Protein AF-A0A397GCP4-F1 (afdb_monomer_lite)

Foldseek 3Di:
DDQDPALLSLLQVVVVVQVVQDDFDADPVQRQWTAGPDDPSWPSNVVRQVVDVVNQVVCCVVPVDHADVPNVVQWPDKGKTWQDQDPPVQQKDALRDPPKKKKKAFSAFDALQAHFFPVDHIAHRSGIDIDGSNHMGGHDSHHGGIIMITIGD

Sequence (153 aa):
MTNPRSLREAASSVATNLRLKIRHRSHPNYPWLFLPREKDVIDSIVNLWLQDKENLDFVTQKTGKSFDDDPRKDISDAYPIIWADRPLATGVLHTPFPGKILVIIALEDLDDQNGLPSNIGQIPCGGFAVHSGDEDMKFKKQGGGLAFFILLN

pLDDT: mean 84.74, std 11.02, range [44.22, 96.31]

Structure (mmCIF, N/CA/C/O backbone):
data_AF-A0A397GCP4-F1
#
_entry.id   AF-A0A397GCP4-F1
#
loop_
_atom_site.group_PDB
_atom_site.id
_atom_site.type_symbol
_atom_site.label_atom_id
_atom_site.label_alt_id
_atom_site.label_comp_id
_atom_site.label_asym_id
_atom_site.label_entity_id
_atom_site.label_seq_id
_atom_site.pdbx_PDB_ins_code
_atom_site.Cartn_x
_atom_site.Cartn_y
_atom_site.Cartn_z
_atom_site.occupancy
_atom_site.B_iso_or_equiv
_atom_site.auth_seq_id
_atom_site.auth_comp_id
_atom_site.auth_asym_id
_atom_site.auth_atom_id
_atom_site.pdbx_PDB_model_num
ATOM 1 N N . MET A 1 1 ? 12.594 -19.907 11.845 1.00 44.22 1 MET A N 1
ATOM 2 C CA . MET A 1 1 ? 12.457 -18.490 11.453 1.00 44.22 1 MET A CA 1
ATOM 3 C C . MET A 1 1 ? 11.986 -17.744 12.687 1.00 44.22 1 MET A C 1
ATOM 5 O O . MET A 1 1 ? 11.002 -18.161 13.278 1.00 44.22 1 MET A O 1
ATOM 9 N N . THR A 1 2 ? 12.745 -16.760 13.160 1.00 45.75 2 THR A N 1
ATOM 10 C CA . THR A 1 2 ? 12.351 -15.894 14.282 1.00 45.75 2 THR A CA 1
ATOM 11 C C . THR A 1 2 ? 11.192 -15.007 13.845 1.00 45.75 2 THR A C 1
ATOM 13 O O . THR A 1 2 ? 11.296 -14.366 12.801 1.00 45.75 2 THR A O 1
ATOM 16 N N . ASN A 1 3 ? 10.107 -14.964 14.622 1.00 53.81 3 ASN A N 1
ATOM 17 C CA . ASN A 1 3 ? 9.048 -13.980 14.403 1.00 53.81 3 ASN A CA 1
ATOM 18 C C . ASN A 1 3 ? 9.658 -12.568 14.522 1.00 53.81 3 ASN A C 1
ATOM 20 O O . ASN A 1 3 ? 10.360 -12.316 15.508 1.00 53.81 3 ASN A O 1
ATOM 24 N N . PRO A 1 4 ? 9.463 -11.679 13.534 1.00 58.25 4 PRO A N 1
ATOM 25 C CA . PRO A 1 4 ? 9.981 -10.312 13.590 1.00 58.25 4 PRO A CA 1
ATOM 26 C C . PRO A 1 4 ? 9.374 -9.562 14.782 1.00 58.25 4 PRO A C 1
ATOM 28 O O . PRO A 1 4 ? 8.191 -9.725 15.080 1.00 58.25 4 PRO A O 1
ATOM 31 N N . ARG A 1 5 ? 10.185 -8.757 15.480 1.00 68.94 5 ARG A N 1
ATOM 32 C CA . ARG A 1 5 ? 9.767 -8.024 16.688 1.00 68.94 5 ARG A CA 1
ATOM 33 C C . ARG A 1 5 ? 9.198 -6.641 16.371 1.00 68.94 5 ARG A C 1
ATOM 35 O O . ARG A 1 5 ? 8.627 -6.015 17.255 1.00 68.94 5 ARG A O 1
ATOM 42 N N . SER A 1 6 ? 9.357 -6.159 15.137 1.00 84.12 6 SER A N 1
ATOM 43 C CA . SER A 1 6 ? 8.815 -4.879 14.668 1.00 84.12 6 SER A CA 1
ATOM 44 C C . SER A 1 6 ? 8.455 -4.913 13.181 1.00 84.12 6 SER A C 1
ATOM 46 O O . SER A 1 6 ? 8.978 -5.732 12.417 1.00 84.12 6 SER A O 1
ATOM 48 N N . LEU A 1 7 ? 7.605 -3.972 12.752 1.00 86.88 7 LEU A N 1
ATOM 49 C CA . LEU A 1 7 ? 7.232 -3.803 11.345 1.00 86.88 7 LEU A CA 1
ATOM 50 C C . LEU A 1 7 ? 8.453 -3.517 10.456 1.00 86.88 7 LEU A C 1
ATOM 52 O O . LEU A 1 7 ? 8.531 -4.033 9.347 1.00 86.88 7 LEU A O 1
ATOM 56 N N . ARG A 1 8 ? 9.452 -2.782 10.965 1.00 90.06 8 ARG A N 1
ATOM 57 C CA . ARG A 1 8 ? 10.719 -2.511 10.264 1.00 90.06 8 ARG A CA 1
ATOM 58 C C . ARG A 1 8 ? 11.554 -3.769 10.026 1.00 90.06 8 ARG A C 1
ATOM 60 O O . ARG A 1 8 ? 12.056 -3.973 8.923 1.00 90.06 8 ARG A O 1
ATOM 67 N N . GLU A 1 9 ? 11.707 -4.622 11.039 1.00 88.00 9 GLU A N 1
ATOM 68 C CA . GLU A 1 9 ? 12.432 -5.894 10.892 1.00 88.00 9 GLU A CA 1
ATOM 69 C C . GLU A 1 9 ? 11.724 -6.830 9.909 1.00 88.00 9 GLU A C 1
ATOM 71 O O . GLU A 1 9 ? 12.373 -7.437 9.053 1.00 88.00 9 GLU A O 1
ATOM 76 N N . ALA A 1 10 ? 10.391 -6.913 10.003 1.00 87.25 10 ALA A N 1
ATOM 77 C CA . ALA A 1 10 ? 9.579 -7.673 9.063 1.00 87.25 10 ALA A CA 1
ATOM 78 C C . ALA A 1 10 ? 9.770 -7.139 7.637 1.00 87.25 10 ALA A C 1
ATOM 80 O O . ALA A 1 10 ? 10.177 -7.891 6.756 1.00 87.25 10 ALA A O 1
ATOM 81 N N . ALA A 1 11 ? 9.572 -5.836 7.432 1.00 88.56 11 ALA A N 1
ATOM 82 C CA . ALA A 1 11 ? 9.731 -5.154 6.153 1.00 88.56 11 ALA A CA 1
ATOM 83 C C . ALA A 1 11 ? 11.095 -5.435 5.503 1.00 88.56 11 ALA A C 1
ATOM 85 O O . ALA A 1 11 ? 11.147 -5.903 4.366 1.00 88.56 11 ALA A O 1
ATOM 86 N N . SER A 1 12 ? 12.190 -5.250 6.244 1.00 87.69 12 SER A N 1
ATOM 87 C CA . SER A 1 12 ? 13.553 -5.472 5.743 1.00 87.69 12 SER A CA 1
ATOM 88 C C . SER A 1 12 ? 13.833 -6.943 5.394 1.00 87.69 12 SER A C 1
ATOM 90 O O . SER A 1 12 ? 14.418 -7.252 4.346 1.00 87.69 12 SER A O 1
ATOM 92 N N . SER A 1 13 ? 13.369 -7.877 6.234 1.00 85.25 13 SER A N 1
ATOM 93 C CA . SER A 1 13 ? 13.495 -9.317 5.971 1.00 85.25 13 SER A CA 1
ATOM 94 C C . SER A 1 13 ? 12.734 -9.723 4.707 1.00 85.25 13 SER A C 1
ATOM 96 O O . SER A 1 13 ? 13.253 -10.450 3.853 1.00 85.25 13 SER A O 1
ATOM 98 N N . VAL A 1 14 ? 11.517 -9.200 4.548 1.00 84.12 14 VAL A N 1
ATOM 99 C CA . VAL A 1 14 ? 10.680 -9.423 3.370 1.00 84.12 14 VAL A CA 1
ATOM 100 C C . VAL A 1 14 ? 11.319 -8.817 2.124 1.00 84.12 14 VAL A C 1
ATOM 102 O O . VAL A 1 14 ? 11.443 -9.517 1.122 1.00 84.12 14 VAL A O 1
ATOM 105 N N . ALA A 1 15 ? 11.815 -7.579 2.187 1.00 85.12 15 ALA A N 1
ATOM 106 C CA . ALA A 1 15 ? 12.478 -6.908 1.069 1.00 85.12 15 ALA A CA 1
ATOM 107 C C . ALA A 1 15 ? 13.649 -7.728 0.510 1.00 85.12 15 ALA A C 1
ATOM 109 O O . ALA A 1 15 ? 13.742 -7.946 -0.699 1.00 85.12 15 ALA A O 1
ATOM 110 N N . THR A 1 16 ? 14.508 -8.241 1.396 1.00 82.06 16 THR A N 1
ATOM 111 C CA . THR A 1 16 ? 15.669 -9.066 1.024 1.00 82.06 16 THR A CA 1
ATOM 112 C C . THR A 1 16 ? 15.241 -10.319 0.263 1.00 82.06 16 THR A C 1
ATOM 114 O O . THR A 1 16 ? 15.778 -10.629 -0.801 1.00 82.06 16 THR A O 1
ATOM 117 N N . ASN A 1 17 ? 14.223 -11.016 0.771 1.00 80.06 17 ASN A N 1
ATOM 118 C CA . ASN A 1 17 ? 13.706 -12.229 0.145 1.00 80.06 17 ASN A CA 1
ATOM 119 C C . ASN A 1 17 ? 12.999 -11.946 -1.187 1.00 80.06 17 ASN A C 1
ATOM 121 O O . ASN A 1 17 ? 13.176 -12.696 -2.148 1.00 80.06 17 ASN A O 1
ATOM 125 N N . LEU A 1 18 ? 12.218 -10.865 -1.266 1.00 80.38 18 LEU A N 1
ATOM 126 C CA . LEU A 1 18 ? 11.497 -10.482 -2.478 1.00 80.38 18 LEU A CA 1
ATOM 127 C C . LEU A 1 18 ? 12.449 -10.056 -3.597 1.00 80.38 18 LEU A C 1
ATOM 129 O O . LEU A 1 18 ? 12.246 -10.471 -4.739 1.00 80.38 18 LEU A O 1
ATOM 133 N N . ARG A 1 19 ? 13.519 -9.310 -3.276 1.00 78.31 19 ARG A N 1
ATOM 134 C CA . ARG A 1 19 ? 14.549 -8.902 -4.248 1.00 78.31 19 ARG A CA 1
ATOM 135 C C . ARG A 1 19 ? 15.204 -10.081 -4.957 1.00 78.31 19 ARG A C 1
ATOM 137 O O . ARG A 1 19 ? 15.421 -10.036 -6.164 1.00 78.31 19 ARG A O 1
ATOM 144 N N . LEU A 1 20 ? 15.482 -11.157 -4.227 1.00 73.38 20 LEU A N 1
ATOM 145 C CA . LEU A 1 20 ? 16.098 -12.362 -4.792 1.00 73.38 20 LEU A CA 1
ATOM 146 C C . LEU A 1 20 ? 15.153 -13.139 -5.721 1.00 73.38 20 LEU A C 1
ATOM 148 O O . LEU A 1 20 ? 15.594 -13.991 -6.490 1.00 73.38 20 LEU A O 1
ATOM 152 N N . LYS A 1 21 ? 13.850 -12.855 -5.656 1.00 72.94 21 LYS A N 1
ATOM 153 C CA . LYS A 1 21 ? 12.791 -13.599 -6.348 1.00 72.94 21 LYS A CA 1
ATOM 154 C C . LYS A 1 21 ? 12.079 -12.772 -7.420 1.00 72.94 21 LYS A C 1
ATOM 156 O O . LYS A 1 21 ? 11.023 -13.185 -7.910 1.00 72.94 21 LYS A O 1
ATOM 161 N N . ILE A 1 22 ? 12.641 -11.624 -7.806 1.00 66.62 22 ILE A N 1
ATOM 162 C CA . ILE A 1 22 ? 12.045 -10.729 -8.801 1.00 66.62 22 ILE A CA 1
ATOM 163 C C . ILE A 1 22 ? 11.942 -11.448 -10.150 1.00 66.62 22 ILE A C 1
ATOM 165 O O . ILE A 1 22 ? 12.931 -11.749 -10.815 1.00 66.62 22 ILE A O 1
ATOM 169 N N . ARG A 1 23 ? 10.705 -11.690 -10.581 1.00 64.31 23 ARG A N 1
ATOM 170 C CA . ARG A 1 23 ? 10.340 -11.938 -11.976 1.00 64.31 23 ARG A CA 1
ATOM 171 C C . ARG A 1 23 ? 9.172 -11.012 -12.281 1.00 64.31 23 ARG A C 1
ATOM 173 O O . ARG A 1 23 ? 8.141 -11.118 -11.627 1.00 64.31 23 ARG A O 1
ATOM 180 N N . HIS A 1 24 ? 9.342 -10.086 -13.224 1.00 66.06 24 HIS A N 1
ATOM 181 C CA . HIS A 1 24 ? 8.348 -9.048 -13.501 1.00 66.06 24 HIS A CA 1
ATOM 182 C C . HIS A 1 24 ? 7.044 -9.662 -14.028 1.00 66.06 24 HIS A C 1
ATOM 184 O O . HIS A 1 24 ? 6.959 -10.051 -15.193 1.00 66.06 24 HIS A O 1
ATOM 190 N N . ARG A 1 25 ? 6.014 -9.736 -13.180 1.00 67.62 25 ARG A N 1
ATOM 191 C CA . ARG A 1 25 ? 4.639 -10.025 -13.596 1.00 67.62 25 ARG A CA 1
ATOM 192 C C . ARG A 1 25 ? 3.738 -8.889 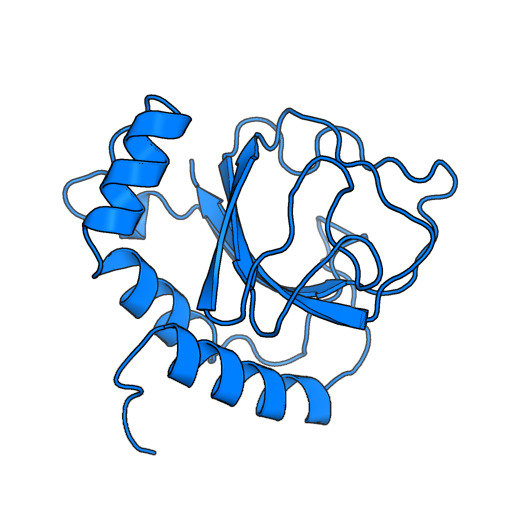-13.134 1.00 67.62 25 ARG A C 1
ATOM 194 O O . ARG A 1 25 ? 3.810 -8.476 -11.981 1.00 67.62 25 ARG A O 1
ATOM 201 N N . SER A 1 26 ? 2.899 -8.393 -14.033 1.00 75.25 26 SER A N 1
ATOM 202 C CA . SER A 1 26 ? 1.909 -7.372 -13.705 1.00 75.25 26 SER A CA 1
ATOM 203 C C . SER A 1 26 ? 0.655 -7.984 -13.074 1.00 75.25 26 SER A C 1
ATOM 205 O O . SER A 1 26 ? 0.280 -9.114 -13.411 1.00 75.25 26 SER A O 1
ATOM 207 N N . HIS A 1 27 ? -0.011 -7.247 -12.182 1.00 80.38 27 HIS A N 1
ATOM 208 C CA . HIS A 1 27 ? -1.321 -7.643 -11.656 1.00 80.38 27 HIS A CA 1
ATOM 209 C C . HIS A 1 27 ? -2.362 -7.679 -12.798 1.00 80.38 27 HIS A C 1
ATOM 211 O O . HIS A 1 27 ? -2.352 -6.784 -13.646 1.00 80.38 27 HIS A O 1
ATOM 217 N N . PRO A 1 28 ? -3.271 -8.675 -12.848 1.00 76.38 28 PRO A N 1
ATOM 218 C CA . PRO A 1 28 ? -4.253 -8.800 -13.932 1.00 76.38 28 PRO A CA 1
ATOM 219 C C . PRO A 1 28 ? -5.227 -7.617 -14.006 1.00 76.38 28 PRO A C 1
ATOM 221 O O . PRO A 1 28 ? -5.540 -7.165 -15.101 1.00 76.38 28 PRO A O 1
ATOM 224 N N . ASN A 1 29 ? -5.653 -7.086 -12.855 1.00 77.31 29 ASN A N 1
ATOM 225 C CA . ASN A 1 29 ? -6.593 -5.957 -12.792 1.00 77.31 29 ASN A CA 1
ATOM 226 C C . ASN A 1 29 ? -5.889 -4.595 -12.695 1.00 77.31 29 ASN A C 1
ATOM 228 O O . ASN A 1 29 ? -6.496 -3.569 -12.970 1.00 77.31 29 ASN A O 1
ATOM 232 N N . TYR A 1 30 ? -4.607 -4.581 -12.313 1.00 79.94 30 TYR A N 1
ATOM 233 C CA . TYR A 1 30 ? -3.833 -3.357 -12.084 1.00 79.94 30 TYR A CA 1
ATOM 234 C C . TYR A 1 30 ? -2.488 -3.488 -12.812 1.00 79.94 30 TYR A C 1
ATOM 236 O O . TYR A 1 30 ? -1.470 -3.772 -12.183 1.00 79.94 30 TYR A O 1
ATOM 244 N N . PRO A 1 31 ? -2.446 -3.338 -14.149 1.00 77.44 31 PRO A N 1
ATOM 245 C CA . PRO A 1 31 ? -1.270 -3.701 -14.951 1.00 77.44 31 PRO A CA 1
ATOM 246 C C . PRO A 1 31 ? 0.016 -2.925 -14.620 1.00 77.44 31 PRO A C 1
ATOM 248 O O . PRO A 1 31 ? 1.103 -3.310 -15.047 1.00 77.44 31 PRO A O 1
ATOM 251 N N . TRP A 1 32 ? -0.120 -1.828 -13.879 1.00 79.38 32 TRP A N 1
ATOM 252 C CA . TRP A 1 32 ? 0.954 -0.979 -13.375 1.00 79.38 32 TRP A CA 1
ATOM 253 C C . TRP A 1 32 ? 1.568 -1.487 -12.056 1.00 79.38 32 TRP A C 1
ATOM 255 O O . TRP A 1 32 ? 2.654 -1.048 -11.693 1.00 79.38 32 TRP A O 1
ATOM 265 N N . LEU A 1 33 ? 0.922 -2.432 -11.362 1.00 82.12 33 LEU A N 1
ATOM 266 C CA . LEU A 1 33 ? 1.491 -3.124 -10.205 1.00 82.12 33 LEU A CA 1
ATOM 267 C C . LEU A 1 33 ? 2.389 -4.269 -10.661 1.00 82.12 33 LEU A C 1
ATOM 269 O O . LEU A 1 33 ? 1.927 -5.178 -11.353 1.00 82.12 33 LEU A O 1
ATOM 273 N N . PHE A 1 34 ? 3.642 -4.273 -10.208 1.00 79.44 34 PHE A N 1
ATOM 274 C CA . PHE A 1 34 ? 4.582 -5.368 -10.441 1.00 79.44 34 PHE A CA 1
ATOM 275 C C . PHE A 1 34 ? 4.683 -6.220 -9.194 1.00 79.44 34 PHE A C 1
ATOM 277 O O . PHE A 1 34 ? 5.200 -5.781 -8.171 1.00 79.44 34 PHE A O 1
ATOM 284 N N . LEU A 1 35 ? 4.188 -7.447 -9.298 1.00 77.88 35 LEU A N 1
ATOM 285 C CA . LEU A 1 35 ? 4.100 -8.358 -8.171 1.00 77.88 35 LEU A CA 1
ATOM 286 C C . LEU A 1 35 ? 5.262 -9.356 -8.198 1.00 77.88 35 LEU A C 1
ATOM 288 O O . LEU A 1 35 ? 5.595 -9.883 -9.267 1.00 77.88 35 LEU A O 1
ATOM 292 N N . PRO A 1 36 ? 5.837 -9.700 -7.037 1.00 71.88 36 PRO A N 1
ATOM 293 C CA . PRO A 1 36 ? 6.662 -10.888 -6.896 1.00 71.88 36 PRO A CA 1
ATOM 294 C C . PRO A 1 36 ? 5.792 -12.162 -6.936 1.00 71.88 36 PRO A C 1
ATOM 296 O O . PRO A 1 36 ? 4.570 -12.124 -6.795 1.00 71.88 36 PRO A O 1
ATOM 299 N N . ARG A 1 37 ? 6.417 -13.326 -7.160 1.00 64.94 37 ARG A N 1
ATOM 300 C CA . ARG A 1 37 ? 5.707 -14.600 -7.408 1.00 64.94 37 ARG A CA 1
ATOM 301 C C . ARG A 1 37 ? 5.102 -15.245 -6.150 1.00 64.94 37 ARG A C 1
ATOM 303 O O . ARG A 1 37 ? 4.261 -16.127 -6.292 1.00 64.94 37 ARG A O 1
ATOM 310 N N . GLU A 1 38 ? 5.531 -14.834 -4.958 1.00 66.25 38 GLU A N 1
ATOM 311 C CA . GLU A 1 38 ? 5.127 -15.423 -3.676 1.00 66.25 38 GLU A CA 1
ATOM 312 C C . GLU A 1 38 ? 4.265 -14.450 -2.870 1.00 66.25 38 GLU A C 1
ATOM 314 O O . GLU A 1 38 ? 4.674 -13.322 -2.594 1.00 66.25 38 GLU A O 1
ATOM 319 N N . LYS A 1 39 ? 3.068 -14.913 -2.500 1.00 62.69 39 LYS A N 1
ATOM 320 C CA . LYS A 1 39 ? 2.078 -14.165 -1.718 1.00 62.69 39 LYS A CA 1
ATOM 321 C C . LYS A 1 39 ? 2.144 -14.475 -0.221 1.00 62.69 39 LYS A C 1
ATOM 323 O O . LYS A 1 39 ? 1.715 -13.657 0.575 1.00 62.69 39 LYS A O 1
ATOM 328 N N . ASP A 1 40 ? 2.741 -15.593 0.180 1.00 66.06 40 ASP A N 1
ATOM 329 C CA . ASP A 1 40 ? 2.668 -16.104 1.563 1.00 66.06 40 ASP A CA 1
ATOM 330 C C . ASP A 1 40 ? 3.364 -15.200 2.602 1.00 66.06 40 ASP A C 1
ATOM 332 O O . ASP A 1 40 ? 3.220 -15.372 3.807 1.00 66.06 40 ASP A O 1
ATOM 336 N N . VAL A 1 41 ? 4.104 -14.194 2.134 1.00 67.38 41 VAL A N 1
ATOM 337 C CA . VAL A 1 41 ? 4.807 -13.202 2.953 1.00 67.38 41 VAL A CA 1
ATOM 338 C C . VAL A 1 41 ? 3.900 -12.018 3.359 1.00 67.38 41 VAL A C 1
ATOM 340 O O . VAL A 1 41 ? 4.271 -11.205 4.204 1.00 67.38 41 VAL A O 1
ATOM 343 N N . ILE A 1 42 ? 2.691 -11.939 2.789 1.00 72.75 42 ILE A N 1
ATOM 344 C CA . ILE A 1 42 ? 1.703 -10.866 2.993 1.00 72.75 42 ILE A CA 1
ATOM 345 C C . ILE A 1 42 ? 1.194 -10.811 4.433 1.00 72.75 42 ILE A C 1
ATOM 347 O O . ILE A 1 42 ? 1.161 -9.740 5.044 1.00 72.75 42 ILE A O 1
ATOM 351 N N . ASP A 1 43 ? 0.828 -11.961 4.993 1.00 81.06 43 ASP A N 1
ATOM 352 C CA . ASP A 1 43 ? 0.039 -11.997 6.224 1.00 81.06 43 ASP A CA 1
ATOM 353 C C . ASP A 1 43 ? 0.797 -11.480 7.441 1.00 81.06 43 ASP A C 1
ATOM 355 O O . ASP A 1 43 ? 0.201 -10.827 8.296 1.00 81.06 43 ASP A O 1
ATOM 359 N N . SER A 1 44 ? 2.107 -11.715 7.506 1.00 83.06 44 SER A N 1
ATOM 360 C CA . SER A 1 44 ? 2.942 -11.268 8.622 1.00 83.06 44 SER A CA 1
ATOM 361 C C . SER A 1 44 ? 3.029 -9.744 8.704 1.00 83.06 44 SER A C 1
ATOM 363 O O . SER A 1 44 ? 2.890 -9.191 9.791 1.00 83.06 44 SER A O 1
ATOM 365 N N . ILE A 1 45 ? 3.226 -9.058 7.572 1.00 87.38 45 ILE A N 1
ATOM 366 C CA . ILE A 1 45 ? 3.304 -7.587 7.540 1.00 87.38 45 ILE A CA 1
ATOM 367 C C . ILE A 1 45 ? 1.948 -6.982 7.884 1.00 87.38 45 ILE A C 1
ATOM 369 O O . ILE A 1 45 ? 1.876 -6.092 8.726 1.00 87.38 45 ILE A O 1
ATOM 373 N N . VAL A 1 46 ? 0.878 -7.502 7.275 1.00 89.94 46 VAL A N 1
ATOM 374 C CA . VAL A 1 46 ? -0.488 -7.039 7.538 1.00 89.94 46 VAL A CA 1
ATOM 375 C C . VAL A 1 46 ? -0.840 -7.202 9.015 1.00 89.94 46 VAL A C 1
ATOM 377 O O . VAL A 1 46 ? -1.298 -6.253 9.638 1.00 89.94 46 VAL A O 1
ATOM 380 N N . ASN A 1 47 ? -0.578 -8.373 9.602 1.00 89.94 47 ASN A N 1
ATOM 381 C CA . ASN A 1 47 ? -0.887 -8.626 11.009 1.00 89.94 47 ASN A CA 1
ATOM 382 C C . ASN A 1 47 ? -0.109 -7.707 11.952 1.00 89.94 47 ASN A C 1
ATOM 384 O O . ASN A 1 47 ? -0.693 -7.188 12.895 1.00 89.94 47 ASN A O 1
ATOM 388 N N . LEU A 1 48 ? 1.182 -7.482 11.699 1.00 90.69 48 LEU A N 1
ATOM 389 C CA . LEU A 1 48 ? 1.979 -6.564 12.517 1.00 90.69 48 LEU A CA 1
ATOM 390 C C . LEU A 1 48 ? 1.482 -5.125 12.404 1.00 90.69 48 LEU A C 1
ATOM 392 O O . LEU A 1 48 ? 1.421 -4.425 13.407 1.00 90.69 48 LEU A O 1
ATOM 396 N N . TRP A 1 49 ? 1.121 -4.692 11.196 1.00 93.50 49 TRP A N 1
ATOM 397 C CA . TRP A 1 49 ? 0.605 -3.347 10.976 1.00 93.50 49 TRP A CA 1
ATOM 398 C C . TRP A 1 49 ? -0.752 -3.135 11.664 1.00 93.50 49 TRP A C 1
ATOM 400 O O . TRP A 1 49 ? -0.933 -2.107 12.310 1.00 93.50 49 TRP A O 1
ATOM 410 N N . LEU A 1 50 ? -1.656 -4.123 11.593 1.00 93.19 50 LEU A N 1
ATOM 411 C CA . LEU A 1 50 ? -2.976 -4.093 12.239 1.00 93.19 50 LEU A CA 1
ATOM 412 C C . LEU A 1 50 ? -2.924 -4.189 13.772 1.00 93.19 50 LEU A C 1
ATOM 414 O O . LEU A 1 50 ? -3.848 -3.737 14.441 1.00 93.19 50 LEU A O 1
ATOM 418 N N . GLN A 1 51 ? -1.886 -4.809 14.341 1.00 91.19 51 GLN A N 1
ATOM 419 C CA . GLN A 1 51 ? -1.727 -4.937 15.796 1.00 91.19 51 GLN A CA 1
ATOM 420 C C . GLN A 1 51 ? -1.324 -3.627 16.477 1.00 91.19 51 GLN A C 1
ATOM 422 O O . GLN A 1 51 ? -1.488 -3.489 17.690 1.00 91.19 51 GLN A O 1
ATOM 427 N N . ASP A 1 52 ? -0.787 -2.680 15.715 1.00 90.56 52 ASP A N 1
ATOM 428 C CA . ASP A 1 52 ? -0.376 -1.386 16.227 1.00 90.56 52 ASP A CA 1
ATOM 429 C C . ASP A 1 52 ? -1.539 -0.393 16.145 1.00 90.56 52 ASP A C 1
ATOM 431 O O . ASP A 1 52 ? -1.949 0.059 15.073 1.00 90.56 52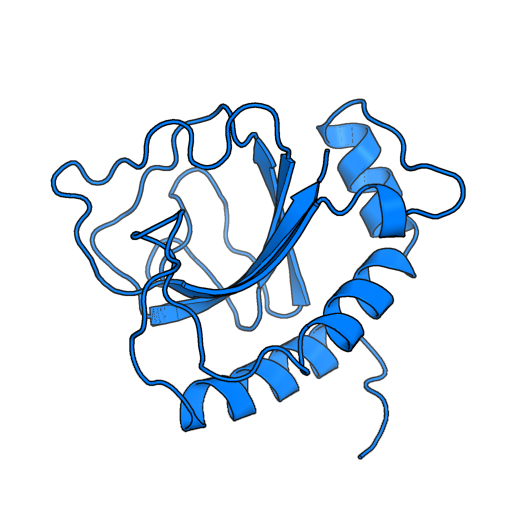 ASP A O 1
ATOM 435 N N . LYS A 1 53 ? -2.077 -0.053 17.316 1.00 89.81 53 LYS A N 1
ATOM 436 C CA . LYS A 1 53 ? -3.219 0.849 17.435 1.00 89.81 53 LYS A CA 1
ATOM 437 C C . LYS A 1 53 ? -2.913 2.250 16.899 1.00 89.81 53 LYS A C 1
ATOM 439 O O . LYS A 1 53 ? -3.810 2.876 16.341 1.00 89.81 53 LYS A O 1
ATOM 444 N N . GLU A 1 54 ? -1.671 2.723 17.005 1.00 92.69 54 GLU A N 1
ATOM 445 C CA . GLU A 1 54 ? -1.300 4.050 16.501 1.00 92.69 54 GLU A CA 1
ATOM 446 C C . GLU A 1 54 ? -1.455 4.127 14.976 1.00 92.69 54 GLU A C 1
ATOM 448 O O . GLU A 1 54 ? -1.879 5.157 14.446 1.00 92.69 54 GLU A O 1
ATOM 453 N N . ASN A 1 55 ? -1.211 3.019 14.265 1.00 93.81 55 ASN A N 1
ATOM 454 C CA . ASN A 1 55 ? -1.430 2.943 12.821 1.00 93.81 55 ASN A CA 1
ATOM 455 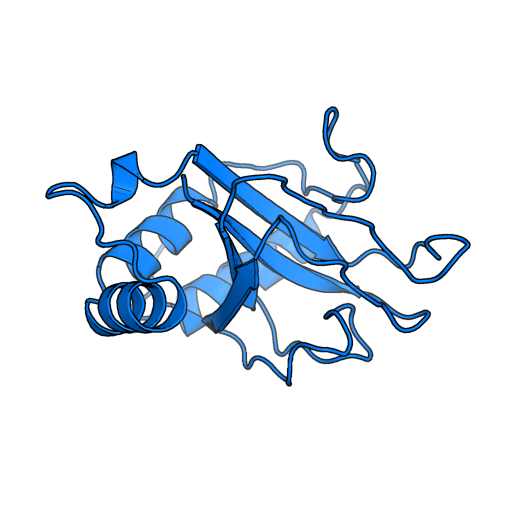C C . ASN A 1 55 ? -2.915 3.085 12.466 1.00 93.81 55 ASN A C 1
ATOM 457 O O . ASN A 1 55 ? -3.265 3.838 11.553 1.00 93.81 55 ASN A O 1
ATOM 461 N N . LEU A 1 56 ? -3.789 2.376 13.188 1.00 94.44 56 LEU A N 1
ATOM 462 C CA . LEU A 1 56 ? -5.235 2.403 12.950 1.00 94.44 56 LEU A CA 1
ATOM 463 C C . LEU A 1 56 ? -5.833 3.773 13.287 1.00 94.44 56 LEU A C 1
ATOM 465 O O . LEU A 1 56 ? -6.629 4.310 12.511 1.00 94.44 56 LEU A O 1
ATOM 469 N N . ASP A 1 57 ? -5.409 4.364 14.405 1.00 94.81 57 ASP A N 1
ATOM 470 C CA . ASP A 1 57 ? -5.832 5.698 14.833 1.00 94.81 57 ASP A CA 1
ATOM 471 C C . ASP A 1 57 ? -5.391 6.759 13.809 1.00 94.81 57 ASP A C 1
ATOM 473 O O . ASP A 1 57 ? -6.187 7.618 13.423 1.00 94.81 57 ASP A O 1
ATOM 477 N N . PHE A 1 58 ? -4.165 6.657 13.279 1.00 94.44 58 PHE A N 1
ATOM 478 C CA . PHE A 1 58 ? -3.669 7.549 12.227 1.00 94.44 58 PHE A CA 1
ATOM 479 C C . PHE A 1 58 ? -4.487 7.445 10.933 1.00 94.44 58 PHE A C 1
ATOM 481 O O . PHE A 1 58 ? -4.869 8.464 10.349 1.00 94.44 58 PHE A O 1
ATOM 488 N N . VAL A 1 59 ? -4.780 6.224 10.468 1.00 94.94 59 VAL A N 1
ATOM 489 C CA . VAL A 1 59 ? -5.616 6.017 9.273 1.00 94.94 59 VAL A CA 1
ATOM 490 C C . VAL A 1 59 ? -7.020 6.567 9.505 1.00 94.94 59 VAL A C 1
ATOM 492 O O . VAL A 1 59 ? -7.545 7.270 8.638 1.00 94.94 59 VAL A O 1
ATOM 495 N N . THR A 1 60 ? -7.598 6.325 10.682 1.00 95.06 60 THR A N 1
ATOM 496 C CA . THR A 1 60 ? -8.918 6.847 11.061 1.00 95.06 60 THR A CA 1
ATOM 497 C C . THR A 1 60 ? -8.925 8.372 11.046 1.00 95.06 60 THR A C 1
ATOM 499 O O . THR A 1 60 ? -9.799 8.979 10.432 1.00 95.06 60 THR A O 1
ATOM 502 N N . GLN A 1 61 ? -7.917 9.014 11.640 1.00 95.06 61 GLN A N 1
ATOM 503 C CA . GLN A 1 61 ? -7.788 10.471 11.648 1.00 95.06 61 GLN A CA 1
ATOM 504 C C . GLN A 1 61 ? -7.669 11.046 10.232 1.00 95.06 61 GLN A C 1
ATOM 506 O O . GLN A 1 61 ? -8.252 12.088 9.933 1.00 95.06 61 GLN A O 1
ATOM 511 N N . LYS A 1 62 ? -6.911 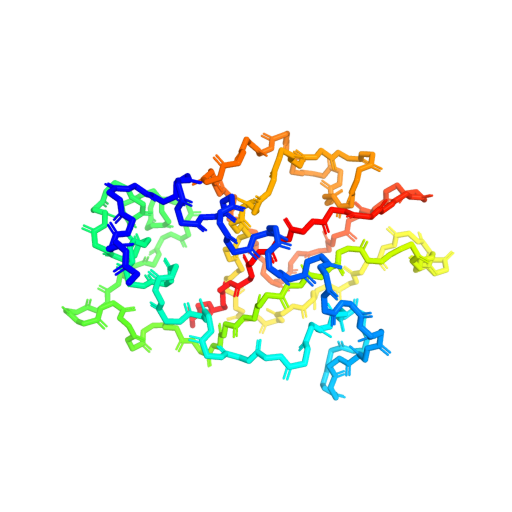10.381 9.356 1.00 93.19 62 LYS A N 1
ATOM 512 C CA . LYS A 1 62 ? -6.641 10.869 8.001 1.00 93.19 62 LYS A CA 1
ATOM 513 C C . LYS A 1 62 ? -7.800 10.642 7.029 1.00 93.19 62 LYS A C 1
ATOM 515 O O . LYS A 1 62 ? -7.935 11.396 6.070 1.00 93.19 62 LYS A O 1
ATOM 520 N N . THR A 1 63 ? -8.614 9.615 7.254 1.00 92.50 63 THR A N 1
ATOM 521 C CA . THR A 1 63 ? -9.662 9.188 6.309 1.00 92.50 63 THR A CA 1
ATOM 522 C C . THR A 1 63 ? -11.079 9.432 6.820 1.00 92.50 63 THR A C 1
ATOM 524 O O . THR A 1 63 ? -12.022 9.416 6.033 1.00 92.50 63 THR A O 1
ATOM 527 N N . GLY A 1 64 ? -11.247 9.644 8.127 1.00 92.19 64 GLY A N 1
ATOM 528 C CA . GLY A 1 64 ? -12.548 9.727 8.788 1.00 92.19 64 GLY A CA 1
ATOM 529 C C . GLY A 1 64 ? -13.281 8.387 8.907 1.00 92.19 64 GLY A C 1
ATOM 530 O O . GLY A 1 64 ? -14.407 8.372 9.400 1.00 92.19 64 GLY A O 1
ATOM 531 N N . LYS A 1 65 ? -12.678 7.273 8.466 1.00 90.31 65 LYS A N 1
ATOM 532 C CA . LYS A 1 65 ? -13.259 5.929 8.559 1.00 90.31 65 LYS A CA 1
ATOM 533 C C . LYS A 1 65 ? -12.630 5.159 9.714 1.00 90.31 65 LYS A C 1
ATOM 535 O O . LYS A 1 65 ? -11.415 4.987 9.747 1.00 90.31 65 LYS A O 1
ATOM 540 N N . SER A 1 66 ? -13.457 4.700 10.644 1.00 91.62 66 SER A N 1
ATOM 541 C CA . SER A 1 66 ? -13.030 3.791 11.710 1.00 91.62 66 SER A CA 1
ATOM 542 C C . SER A 1 66 ? -12.961 2.355 11.199 1.00 91.62 66 SER A C 1
ATOM 544 O O . SER A 1 66 ? -13.725 1.987 10.310 1.00 91.62 66 SER A O 1
ATOM 546 N N . PHE A 1 67 ? -12.063 1.566 11.783 1.00 93.00 67 PHE A N 1
ATOM 547 C CA . PHE A 1 67 ? -12.002 0.122 11.565 1.00 93.00 67 PHE A CA 1
ATOM 548 C C . PHE A 1 67 ? -13.118 -0.598 12.329 1.00 93.00 67 PHE A C 1
ATOM 550 O O . PHE A 1 67 ? -13.562 -0.123 13.380 1.00 93.00 67 PHE A O 1
ATOM 557 N N . ASP A 1 68 ? -13.520 -1.756 11.815 1.00 91.38 68 ASP A N 1
ATOM 558 C CA . ASP A 1 68 ? -14.390 -2.704 12.505 1.00 91.38 68 ASP A CA 1
ATOM 559 C C . ASP A 1 68 ? -13.692 -3.322 13.736 1.00 91.38 68 ASP A C 1
ATOM 561 O O . ASP A 1 68 ? -12.471 -3.256 13.896 1.00 91.38 68 ASP A O 1
ATOM 565 N N . ASP A 1 69 ? -14.467 -4.013 14.587 1.00 89.00 69 ASP A N 1
ATOM 566 C CA . ASP A 1 69 ? -13.947 -4.790 15.732 1.00 89.00 69 ASP A CA 1
ATOM 567 C C . ASP A 1 69 ? -12.857 -5.800 15.321 1.00 89.00 69 ASP A C 1
ATOM 569 O O . ASP A 1 69 ? -11.971 -6.135 16.109 1.00 89.00 69 ASP A O 1
ATOM 573 N N . ASP A 1 70 ? -12.936 -6.295 14.082 1.00 91.81 70 ASP A N 1
ATOM 574 C CA . ASP A 1 70 ? -11.891 -7.073 13.422 1.00 91.81 70 ASP A CA 1
ATOM 575 C C . ASP A 1 70 ? -11.337 -6.266 12.231 1.00 91.81 70 ASP A C 1
ATOM 577 O O . ASP A 1 70 ? -11.858 -6.401 11.117 1.00 91.81 70 ASP A O 1
ATOM 581 N N . PRO A 1 71 ? -10.264 -5.472 12.435 1.00 92.31 71 PRO A N 1
ATOM 582 C CA . PRO A 1 71 ? -9.680 -4.590 11.418 1.00 92.31 71 PRO A CA 1
ATOM 583 C C . PRO A 1 71 ? -9.249 -5.300 10.134 1.00 92.31 71 PRO A C 1
ATOM 585 O O . PRO A 1 71 ? -9.020 -4.680 9.096 1.00 92.31 71 PRO A O 1
ATOM 588 N N . ARG A 1 72 ? -9.094 -6.628 10.182 1.00 92.19 72 ARG A N 1
ATOM 589 C CA . ARG A 1 72 ? -8.714 -7.412 9.012 1.00 92.19 72 ARG A CA 1
ATOM 590 C C . ARG A 1 72 ? -9.846 -7.515 7.989 1.00 92.19 72 ARG A C 1
ATOM 592 O O . ARG A 1 72 ? -9.557 -7.731 6.814 1.00 92.19 72 ARG A O 1
ATOM 599 N N . LYS A 1 73 ? -11.105 -7.329 8.398 1.00 92.25 73 LYS A N 1
ATOM 600 C CA . LYS A 1 73 ? -12.269 -7.298 7.494 1.00 92.25 73 LYS A CA 1
ATOM 601 C C . LYS A 1 73 ? -12.329 -6.033 6.641 1.00 92.25 73 LYS A C 1
ATOM 603 O O . LYS A 1 73 ? -12.903 -6.064 5.553 1.00 92.25 73 LYS A O 1
ATOM 608 N N . ASP A 1 74 ? -11.684 -4.960 7.089 1.00 93.94 74 ASP A N 1
ATOM 609 C CA . ASP A 1 74 ? -11.584 -3.711 6.334 1.00 93.94 74 ASP A CA 1
ATOM 610 C C . ASP A 1 74 ? -10.590 -3.802 5.169 1.00 93.94 74 ASP A C 1
ATOM 612 O O . ASP A 1 74 ? -10.643 -2.988 4.245 1.00 93.94 74 ASP A O 1
ATOM 616 N N . ILE A 1 75 ? -9.708 -4.809 5.169 1.00 93.50 75 ILE A N 1
ATOM 617 C CA . ILE A 1 75 ? -8.749 -5.055 4.090 1.00 93.50 75 ILE A CA 1
ATOM 618 C C . ILE A 1 75 ? -9.438 -5.789 2.938 1.00 93.50 75 ILE A C 1
ATOM 620 O O . ILE A 1 75 ? -9.802 -6.958 3.034 1.00 93.50 75 ILE A O 1
ATOM 624 N N . SER A 1 76 ? -9.549 -5.102 1.806 1.00 92.69 76 SER A N 1
ATOM 625 C CA . SER A 1 76 ? -10.063 -5.666 0.556 1.00 92.69 76 SER A CA 1
ATOM 626 C C . SER A 1 76 ? -9.026 -6.496 -0.199 1.00 92.69 76 SER A C 1
ATOM 628 O O . SER A 1 76 ? -9.369 -7.534 -0.760 1.00 92.69 76 SER A O 1
ATOM 630 N N . ASP A 1 77 ? -7.767 -6.055 -0.219 1.00 90.31 77 ASP A N 1
ATOM 631 C CA . ASP A 1 77 ? -6.658 -6.813 -0.791 1.00 90.31 77 ASP A CA 1
ATOM 632 C C . ASP A 1 77 ? -5.312 -6.276 -0.285 1.00 90.31 77 ASP A C 1
ATOM 634 O O . ASP A 1 77 ? -5.221 -5.158 0.232 1.00 90.31 77 ASP A O 1
ATOM 638 N N . ALA A 1 78 ? -4.256 -7.068 -0.445 1.00 89.75 78 ALA A N 1
ATOM 639 C CA . ALA A 1 78 ? -2.908 -6.688 -0.060 1.00 89.75 78 ALA A CA 1
ATOM 640 C C . ALA A 1 78 ? -1.863 -7.337 -0.968 1.00 89.75 78 ALA A C 1
ATOM 642 O O . ALA A 1 78 ? -1.930 -8.532 -1.263 1.00 89.75 78 ALA A O 1
ATOM 643 N N . TYR A 1 79 ? -0.856 -6.568 -1.386 1.00 86.44 79 TYR A N 1
ATOM 644 C CA . TYR A 1 79 ? 0.185 -7.075 -2.274 1.00 86.44 79 TYR A CA 1
ATOM 645 C C . TYR A 1 79 ? 1.561 -6.480 -1.964 1.00 86.44 79 TYR A C 1
ATOM 647 O O . TYR A 1 79 ? 1.685 -5.261 -1.835 1.00 86.44 79 TYR A O 1
ATOM 655 N N . PRO A 1 80 ? 2.631 -7.293 -1.960 1.00 87.38 80 PRO A N 1
ATOM 656 C CA . PRO A 1 80 ? 3.971 -6.771 -2.139 1.00 87.38 80 PRO A CA 1
ATOM 657 C C . PRO A 1 80 ? 4.113 -6.285 -3.580 1.00 87.38 80 PRO A C 1
ATOM 659 O O . PRO A 1 80 ? 3.696 -6.963 -4.524 1.00 87.38 80 PRO A O 1
ATOM 662 N N . ILE A 1 81 ? 4.721 -5.122 -3.751 1.00 86.69 81 ILE A N 1
ATOM 663 C CA . ILE A 1 81 ? 4.914 -4.514 -5.055 1.00 86.69 81 ILE A CA 1
ATOM 664 C C . ILE A 1 81 ? 6.357 -4.067 -5.226 1.00 86.69 81 ILE A C 1
ATOM 666 O O . ILE A 1 81 ? 7.070 -3.740 -4.275 1.00 86.69 81 ILE A O 1
ATOM 670 N N . ILE A 1 82 ? 6.763 -4.027 -6.482 1.00 85.19 82 ILE A N 1
ATOM 671 C CA . ILE A 1 82 ? 7.955 -3.320 -6.913 1.00 85.19 82 ILE A CA 1
ATOM 672 C C . ILE A 1 82 ? 7.470 -2.115 -7.690 1.00 85.19 82 ILE A C 1
ATOM 674 O O . ILE A 1 82 ? 6.702 -2.255 -8.647 1.00 85.19 82 ILE A O 1
ATOM 678 N N . TRP A 1 83 ? 7.948 -0.943 -7.316 1.00 83.69 83 TRP A N 1
ATOM 679 C CA . TRP A 1 83 ? 7.881 0.212 -8.182 1.00 83.69 83 TRP A CA 1
ATOM 680 C C . TRP A 1 83 ? 8.803 -0.052 -9.367 1.00 83.69 83 TRP A C 1
ATOM 682 O O . TRP A 1 83 ? 10.004 0.158 -9.280 1.00 83.69 83 TRP A O 1
ATOM 692 N N . ALA A 1 84 ? 8.297 -0.615 -10.460 1.00 73.44 84 ALA A N 1
ATOM 693 C CA . ALA A 1 84 ? 9.125 -0.770 -11.649 1.00 73.44 84 ALA A CA 1
ATOM 694 C C . ALA A 1 84 ? 9.239 0.574 -12.367 1.00 73.44 84 ALA A C 1
ATOM 696 O O . ALA A 1 84 ? 8.284 1.350 -12.401 1.00 73.44 84 ALA A O 1
ATOM 697 N N . ASP A 1 85 ? 10.385 0.795 -13.003 1.00 62.25 85 ASP A N 1
ATOM 698 C CA . ASP A 1 85 ? 10.577 1.879 -13.956 1.00 62.25 85 ASP A CA 1
ATOM 699 C C . ASP A 1 85 ? 9.721 1.599 -15.201 1.00 62.25 85 ASP A C 1
ATOM 701 O O . ASP A 1 85 ? 10.158 1.024 -16.200 1.00 62.25 85 ASP A O 1
ATOM 705 N N . ARG A 1 86 ? 8.426 1.895 -15.108 1.00 58.34 86 ARG A N 1
ATOM 706 C CA . ARG A 1 86 ? 7.619 2.149 -16.289 1.00 58.34 86 ARG A CA 1
ATOM 707 C C . ARG A 1 86 ? 7.307 3.629 -16.298 1.00 58.34 86 ARG A C 1
ATOM 709 O O . ARG A 1 86 ? 6.681 4.115 -15.355 1.00 58.34 86 ARG A O 1
ATOM 716 N N . PRO A 1 87 ? 7.628 4.340 -17.386 1.00 52.88 87 PRO A N 1
ATOM 717 C CA . PRO A 1 87 ? 6.998 5.611 -17.607 1.00 52.88 87 PRO A CA 1
ATOM 718 C C . PRO A 1 87 ? 5.536 5.269 -17.884 1.00 52.88 87 PRO A C 1
ATOM 720 O O . PRO A 1 87 ? 5.180 4.819 -18.974 1.00 52.88 87 PRO A O 1
ATOM 723 N N . LEU A 1 88 ? 4.655 5.486 -16.905 1.00 63.09 88 LEU A N 1
ATOM 724 C CA . LEU A 1 88 ? 3.336 5.994 -17.266 1.00 63.09 88 LEU A CA 1
ATOM 725 C C . LEU A 1 88 ? 3.626 7.072 -18.313 1.00 63.09 88 LEU A C 1
ATOM 727 O O . LEU A 1 88 ? 4.429 7.963 -18.039 1.00 63.09 88 LEU A O 1
ATOM 731 N N . ALA A 1 89 ? 3.116 6.936 -19.539 1.00 62.72 89 ALA A N 1
ATOM 732 C CA . ALA A 1 89 ? 3.537 7.808 -20.642 1.00 62.72 89 ALA A CA 1
ATOM 733 C C . ALA A 1 89 ? 3.371 9.300 -20.283 1.00 62.72 89 ALA A C 1
ATOM 735 O O . ALA A 1 89 ? 4.114 10.156 -20.755 1.00 62.72 89 ALA A O 1
ATOM 736 N N . THR A 1 90 ? 2.424 9.575 -19.386 1.00 72.12 90 THR A N 1
ATOM 737 C CA . THR A 1 90 ? 2.073 10.873 -18.813 1.00 72.12 90 THR A CA 1
ATOM 738 C C . THR A 1 90 ? 2.756 11.182 -17.474 1.00 72.12 90 THR A C 1
ATOM 740 O O . THR A 1 90 ? 2.678 12.314 -17.010 1.00 72.12 90 THR A O 1
ATOM 743 N N . GLY A 1 91 ? 3.394 10.205 -16.821 1.00 81.56 91 GLY A N 1
ATOM 744 C CA . GLY A 1 91 ? 3.879 10.305 -15.439 1.00 81.56 91 GLY A CA 1
ATOM 745 C C . GLY A 1 91 ? 2.758 10.344 -14.396 1.00 81.56 91 GLY A C 1
ATOM 746 O O . GLY A 1 91 ? 3.023 10.629 -13.232 1.00 81.56 91 GLY A O 1
ATOM 747 N N . VAL A 1 92 ? 1.510 10.083 -14.799 1.00 87.44 92 VAL A N 1
ATOM 748 C CA . VAL A 1 92 ? 0.327 10.178 -13.938 1.00 87.44 92 VAL A CA 1
ATOM 749 C C . VAL A 1 92 ? -0.480 8.892 -14.020 1.00 87.44 92 VAL A C 1
ATOM 751 O O . VAL A 1 92 ? -0.786 8.406 -15.110 1.00 87.44 92 VAL A O 1
ATOM 754 N N . LEU A 1 93 ? -0.817 8.346 -12.857 1.00 87.44 93 LEU A N 1
ATOM 755 C CA . LEU A 1 93 ? -1.747 7.244 -12.691 1.00 87.44 93 LEU A CA 1
ATOM 756 C C . LEU A 1 93 ? -3.048 7.814 -12.142 1.00 87.44 93 LEU A C 1
ATOM 758 O O . LEU A 1 93 ? -3.103 8.237 -10.987 1.00 87.44 93 LEU A O 1
ATOM 762 N N . HIS A 1 94 ? -4.066 7.850 -12.993 1.00 88.81 94 HIS A N 1
ATOM 763 C CA . HIS A 1 94 ? -5.355 8.412 -12.624 1.00 88.81 94 HIS A CA 1
ATOM 764 C C . HIS A 1 94 ? -6.119 7.456 -11.720 1.00 88.81 94 HIS A C 1
ATOM 766 O O . HIS A 1 94 ? -6.278 6.291 -12.089 1.00 88.81 94 HIS A O 1
ATOM 772 N N . THR A 1 95 ? -6.557 7.958 -10.562 1.00 89.50 95 THR A N 1
ATOM 773 C CA . THR A 1 95 ? -7.431 7.260 -9.599 1.00 89.50 95 THR A CA 1
ATOM 774 C C . THR A 1 95 ? -7.130 5.750 -9.490 1.00 89.50 95 THR A C 1
ATOM 776 O O . THR A 1 95 ? -7.889 4.926 -10.009 1.00 89.50 95 THR A O 1
ATOM 779 N N . PRO A 1 96 ? -5.980 5.350 -8.912 1.00 85.94 96 PRO A N 1
ATOM 780 C CA . PRO A 1 96 ? -5.465 3.982 -9.007 1.00 85.94 96 PRO A CA 1
ATOM 781 C C . PRO A 1 96 ? -6.371 2.924 -8.373 1.00 85.94 96 PRO A C 1
ATOM 783 O O . PRO A 1 96 ? -6.344 1.771 -8.806 1.00 85.94 96 PRO A O 1
ATOM 786 N N . PHE A 1 97 ? -7.152 3.309 -7.359 1.00 91.56 97 PHE A N 1
ATOM 787 C CA . PHE A 1 97 ? -8.028 2.412 -6.605 1.00 91.56 97 PHE A CA 1
ATOM 788 C C . PHE A 1 97 ? -9.347 3.112 -6.234 1.00 91.56 97 PHE A C 1
ATOM 790 O O . PHE A 1 97 ? -9.564 3.416 -5.062 1.00 91.56 97 PHE A O 1
ATOM 797 N N . PRO A 1 98 ? -10.236 3.393 -7.200 1.00 91.50 98 PRO A N 1
ATOM 798 C CA . PRO A 1 98 ? -11.422 4.208 -6.946 1.00 91.50 98 PRO A CA 1
ATOM 799 C C . PRO A 1 98 ? -12.289 3.655 -5.804 1.00 91.50 98 PRO A C 1
ATOM 801 O O . PRO A 1 98 ? -12.549 2.450 -5.736 1.00 91.50 98 PRO A O 1
ATOM 804 N N . GLY A 1 99 ? -12.723 4.534 -4.902 1.00 92.94 99 GLY A N 1
ATOM 805 C CA . GLY A 1 99 ? -13.517 4.217 -3.715 1.00 92.94 99 GLY A CA 1
ATOM 806 C C . GLY A 1 99 ? -12.770 3.464 -2.610 1.00 92.94 99 GLY A C 1
ATOM 807 O O . GLY A 1 99 ? -13.410 3.000 -1.666 1.00 92.94 99 GLY A O 1
ATOM 808 N N . LYS A 1 100 ? -11.445 3.306 -2.714 1.00 94.94 100 LYS A N 1
ATOM 809 C CA . LYS A 1 100 ? -10.604 2.624 -1.719 1.00 94.94 100 LYS A CA 1
ATOM 810 C C . LYS A 1 100 ? -9.612 3.579 -1.080 1.00 94.94 100 LYS A C 1
ATOM 812 O O . LYS A 1 100 ? -9.238 4.602 -1.649 1.00 94.94 100 LYS A O 1
ATOM 817 N N . ILE A 1 101 ? -9.127 3.197 0.093 1.00 95.75 101 ILE A N 1
ATOM 818 C CA . ILE A 1 101 ? -7.974 3.837 0.726 1.00 95.75 101 ILE A CA 1
ATOM 819 C C . ILE A 1 101 ? -6.768 2.932 0.513 1.00 95.75 101 ILE A C 1
ATOM 821 O O . ILE A 1 101 ? -6.822 1.737 0.791 1.00 95.75 101 ILE A O 1
ATOM 825 N N . LEU A 1 102 ? -5.669 3.500 0.033 1.00 95.31 102 LEU A N 1
ATOM 826 C CA . LEU A 1 102 ? -4.408 2.792 -0.099 1.00 95.31 102 LEU A CA 1
ATOM 827 C C . LEU A 1 102 ? -3.490 3.136 1.071 1.00 95.31 102 LEU A C 1
ATOM 829 O O . LEU A 1 102 ? -3.135 4.296 1.282 1.00 95.31 102 LEU A O 1
ATOM 833 N N . VAL A 1 103 ? -3.021 2.107 1.765 1.00 96.12 103 VAL A N 1
ATOM 834 C CA . VAL A 1 103 ? -1.886 2.192 2.681 1.00 96.12 103 VAL A CA 1
ATOM 835 C C . VAL A 1 103 ? -0.648 1.657 1.966 1.00 96.12 103 VAL A C 1
ATOM 837 O O . VAL A 1 103 ? -0.639 0.530 1.470 1.00 96.12 103 VAL A O 1
ATOM 840 N N . ILE A 1 104 ? 0.398 2.477 1.907 1.00 95.00 104 ILE A N 1
ATOM 841 C CA . ILE A 1 104 ? 1.695 2.149 1.313 1.00 95.00 104 ILE A CA 1
ATOM 842 C C . ILE A 1 104 ? 2.684 1.952 2.454 1.00 95.00 104 ILE A C 1
ATOM 844 O O . ILE A 1 104 ? 3.130 2.931 3.047 1.00 95.00 104 ILE A O 1
ATOM 848 N N . ILE A 1 105 ? 3.035 0.706 2.758 1.00 94.69 105 ILE A N 1
ATOM 849 C CA . ILE A 1 105 ? 4.076 0.372 3.734 1.00 94.69 105 ILE A CA 1
ATOM 850 C C . ILE A 1 105 ? 5.401 0.220 2.992 1.00 94.69 105 ILE A C 1
ATOM 852 O O . ILE A 1 105 ? 5.499 -0.505 2.001 1.00 94.69 105 ILE A O 1
ATOM 856 N N . ALA A 1 106 ? 6.437 0.895 3.469 1.00 93.69 106 ALA A N 1
ATOM 857 C CA . ALA A 1 106 ? 7.745 0.867 2.842 1.00 93.69 106 ALA A CA 1
ATOM 858 C C . ALA A 1 106 ? 8.523 -0.387 3.272 1.00 93.69 106 ALA A C 1
ATOM 860 O O . ALA A 1 106 ? 8.751 -0.613 4.463 1.00 93.69 106 ALA A O 1
ATOM 861 N N . LEU A 1 107 ? 8.929 -1.224 2.309 1.00 91.31 107 LEU A N 1
ATOM 862 C CA . LEU A 1 107 ? 9.757 -2.406 2.591 1.00 91.31 107 LEU A CA 1
ATOM 863 C C . LEU A 1 107 ? 11.248 -2.052 2.675 1.00 91.31 107 LEU A C 1
ATOM 865 O O . LEU A 1 107 ? 12.044 -2.763 3.285 1.00 91.31 107 LEU A O 1
ATOM 869 N N . GLU A 1 108 ? 11.605 -0.908 2.116 1.00 91.06 108 GLU A N 1
ATOM 870 C CA . GLU A 1 108 ? 12.896 -0.245 2.218 1.00 91.06 108 GLU A CA 1
ATOM 871 C C . GLU A 1 108 ? 12.689 1.257 2.391 1.00 91.06 108 GLU A C 1
ATOM 873 O O . GLU A 1 108 ? 11.550 1.700 2.459 1.00 91.06 108 GLU A O 1
ATOM 878 N N . ASP A 1 109 ? 13.755 2.046 2.490 1.00 91.81 109 ASP A N 1
ATOM 879 C CA . ASP A 1 109 ? 13.600 3.499 2.499 1.00 91.81 109 ASP A CA 1
ATOM 880 C C . ASP A 1 109 ? 13.121 3.955 1.116 1.00 91.81 109 ASP A C 1
ATOM 882 O O . ASP A 1 109 ? 13.778 3.699 0.105 1.00 91.81 109 ASP A O 1
ATOM 886 N N . LEU A 1 110 ? 11.955 4.594 1.069 1.00 92.25 110 LEU A N 1
ATOM 887 C CA . LEU A 1 110 ? 11.296 5.001 -0.163 1.00 92.25 110 LEU A CA 1
ATOM 888 C C . LEU A 1 110 ? 11.226 6.519 -0.285 1.00 92.25 110 LEU A C 1
ATOM 890 O O . LEU A 1 110 ? 10.900 7.208 0.679 1.00 92.25 110 LEU A O 1
ATOM 894 N N . ASP A 1 111 ? 11.462 7.026 -1.487 1.00 91.12 111 ASP A N 1
ATOM 895 C CA . ASP A 1 111 ? 11.359 8.433 -1.852 1.00 91.12 111 ASP A CA 1
ATOM 896 C C . ASP A 1 111 ? 10.854 8.596 -3.299 1.00 91.12 111 ASP A C 1
ATOM 898 O O . ASP A 1 111 ? 10.464 7.642 -3.981 1.00 91.12 111 ASP A O 1
ATOM 902 N N . ASP A 1 112 ? 10.840 9.837 -3.777 1.00 87.00 112 ASP A N 1
ATOM 903 C CA . ASP A 1 112 ? 10.395 10.164 -5.129 1.00 87.00 112 ASP A CA 1
ATOM 904 C C . ASP A 1 112 ? 11.399 9.775 -6.237 1.00 87.00 112 ASP A C 1
ATOM 906 O O . ASP A 1 112 ? 11.098 9.965 -7.418 1.00 87.00 112 ASP A O 1
ATOM 910 N N . GLN A 1 113 ? 12.574 9.240 -5.884 1.00 85.94 113 GLN A N 1
ATOM 911 C CA . GLN A 1 113 ? 13.587 8.721 -6.808 1.00 85.94 113 GLN A CA 1
ATOM 912 C C . GLN A 1 113 ? 13.503 7.196 -6.954 1.00 85.94 113 GLN A C 1
ATOM 914 O O . GLN A 1 113 ? 13.950 6.652 -7.957 1.00 85.94 113 GLN A O 1
ATOM 919 N N . ASN A 1 114 ? 12.908 6.475 -6.004 1.00 84.69 114 ASN A N 1
ATOM 920 C CA . ASN A 1 114 ? 12.764 5.019 -6.100 1.00 84.69 114 ASN A CA 1
ATOM 921 C C . ASN A 1 114 ? 11.313 4.535 -6.219 1.00 84.69 114 ASN A C 1
ATOM 923 O O . ASN A 1 114 ? 11.055 3.334 -6.147 1.00 84.69 114 ASN A O 1
ATOM 927 N N . GLY A 1 115 ? 10.388 5.443 -6.535 1.00 79.19 115 GLY A N 1
ATOM 928 C CA . GLY A 1 115 ? 9.073 5.091 -7.062 1.00 79.19 115 GLY A CA 1
ATOM 929 C C . GLY A 1 115 ? 7.883 5.510 -6.213 1.00 79.19 115 GLY A C 1
ATOM 930 O O . GLY A 1 115 ? 6.765 5.127 -6.553 1.00 79.19 115 GLY A O 1
ATOM 931 N N . LEU A 1 116 ? 8.063 6.316 -5.160 1.00 88.50 116 LEU A N 1
ATOM 932 C CA . LEU A 1 116 ? 6.908 6.951 -4.528 1.00 88.50 116 LEU A CA 1
ATOM 933 C C . LEU A 1 116 ? 6.299 8.042 -5.417 1.00 88.50 116 LEU A C 1
ATOM 935 O O . LEU A 1 116 ? 7.017 8.776 -6.107 1.00 88.50 116 LEU A O 1
ATOM 939 N N . PRO A 1 117 ? 4.966 8.205 -5.360 1.00 88.00 117 PRO A N 1
ATOM 940 C CA . PRO A 1 117 ? 4.307 9.382 -5.897 1.00 88.00 117 PRO A CA 1
ATOM 941 C C . PRO A 1 117 ? 4.877 10.674 -5.290 1.00 88.00 117 PRO A C 1
ATOM 943 O O . PRO A 1 117 ? 5.108 10.758 -4.090 1.00 88.00 117 PRO A O 1
ATOM 946 N N . SER A 1 118 ? 5.042 11.721 -6.097 1.00 87.25 118 SER A N 1
ATOM 947 C CA . SER A 1 118 ? 5.644 13.004 -5.697 1.00 87.25 118 SER A CA 1
ATOM 948 C C . SER A 1 118 ? 4.848 13.776 -4.639 1.00 87.25 118 SER A C 1
ATOM 950 O O . SER A 1 118 ? 5.364 14.724 -4.057 1.00 87.25 118 SER A O 1
ATOM 952 N N . ASN A 1 119 ? 3.583 13.417 -4.413 1.00 85.38 119 ASN A N 1
ATOM 953 C CA . ASN A 1 119 ? 2.745 13.960 -3.342 1.00 85.38 119 ASN A CA 1
ATOM 954 C C . ASN A 1 119 ? 2.918 13.211 -2.008 1.00 85.38 119 ASN A C 1
ATOM 956 O O . ASN A 1 119 ? 2.292 13.584 -1.018 1.00 85.38 119 ASN A O 1
ATOM 960 N N . ILE A 1 120 ? 3.746 12.166 -1.976 1.00 89.69 120 ILE A N 1
ATOM 961 C CA . ILE A 1 120 ? 4.062 11.385 -0.787 1.00 89.69 120 ILE A CA 1
ATOM 962 C C . ILE A 1 120 ? 5.523 11.659 -0.431 1.00 89.69 120 ILE 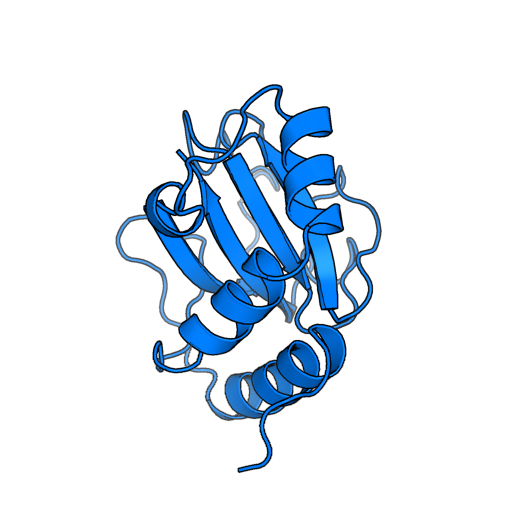A C 1
ATOM 964 O O . ILE A 1 120 ? 6.421 11.487 -1.251 1.00 89.69 120 ILE A O 1
ATOM 968 N N . GLY A 1 121 ? 5.749 12.142 0.794 1.00 89.06 121 GLY A N 1
ATOM 969 C CA . GLY A 1 121 ? 7.097 12.359 1.314 1.00 89.06 121 GLY A CA 1
ATOM 970 C C . GLY A 1 121 ? 7.861 11.046 1.489 1.00 89.06 121 GLY A C 1
ATOM 971 O O . GLY A 1 121 ? 7.297 9.962 1.358 1.00 89.06 121 GLY A O 1
ATOM 972 N N . GLN A 1 122 ? 9.147 11.148 1.821 1.00 93.62 122 GLN A N 1
ATOM 973 C CA . GLN A 1 122 ? 9.973 9.977 2.098 1.00 93.62 122 GLN A CA 1
ATOM 974 C C . GLN A 1 122 ? 9.337 9.103 3.191 1.00 93.62 122 GLN A C 1
ATOM 976 O O . GLN A 1 122 ? 8.924 9.606 4.238 1.00 93.62 122 GLN A O 1
ATOM 981 N N . ILE A 1 123 ? 9.299 7.792 2.958 1.00 94.75 123 ILE A N 1
ATOM 982 C CA . ILE A 1 123 ? 8.820 6.805 3.923 1.00 94.75 123 ILE A CA 1
ATOM 983 C C . ILE A 1 123 ? 10.013 5.926 4.316 1.00 94.75 123 ILE A C 1
ATOM 985 O O . ILE A 1 123 ? 10.540 5.211 3.463 1.00 94.75 123 ILE A O 1
ATOM 989 N N . PRO A 1 124 ? 10.472 5.955 5.578 1.00 94.31 124 PRO A N 1
ATOM 990 C CA . PRO A 1 124 ? 11.529 5.053 6.022 1.00 94.31 124 PRO A CA 1
ATOM 991 C C . PRO A 1 124 ? 11.031 3.601 6.033 1.00 94.31 124 PRO A C 1
ATOM 993 O O . PRO A 1 124 ? 9.837 3.353 6.195 1.00 94.31 124 PRO A O 1
ATOM 996 N N . CYS A 1 125 ? 11.942 2.636 5.934 1.00 93.00 125 CYS A N 1
ATOM 997 C CA . CYS A 1 125 ? 11.641 1.207 6.015 1.00 93.00 125 CYS A CA 1
ATOM 998 C C . CYS A 1 125 ? 10.794 0.870 7.261 1.00 93.00 125 CYS A C 1
ATOM 1000 O O . CYS A 1 125 ? 11.162 1.209 8.391 1.00 93.00 125 CYS A O 1
ATOM 1002 N N . GLY A 1 126 ? 9.666 0.184 7.053 1.00 91.81 126 GLY A N 1
ATOM 1003 C CA . GLY A 1 126 ? 8.670 -0.130 8.083 1.00 91.81 126 GLY A CA 1
ATOM 1004 C C . GLY A 1 126 ? 7.704 1.011 8.416 1.00 91.81 126 GLY A C 1
ATOM 1005 O O . GLY A 1 126 ? 6.746 0.781 9.144 1.00 91.81 126 GLY A O 1
ATOM 1006 N N . GLY A 1 127 ? 7.928 2.217 7.896 1.00 94.56 127 GLY A N 1
ATOM 1007 C CA . GLY A 1 127 ? 6.960 3.308 7.922 1.00 94.56 127 GLY A CA 1
ATOM 1008 C C . GLY A 1 127 ? 5.878 3.129 6.859 1.00 94.56 127 GLY A C 1
ATOM 1009 O O . GLY A 1 127 ? 5.971 2.258 5.987 1.00 94.56 127 GLY A O 1
ATOM 1010 N N . PHE A 1 128 ? 4.852 3.977 6.908 1.00 96.31 128 PHE A N 1
ATOM 1011 C CA . PHE A 1 128 ? 3.773 3.942 5.930 1.00 96.31 128 PHE A CA 1
ATOM 1012 C C . PHE A 1 128 ? 3.223 5.327 5.590 1.00 96.31 128 PHE A C 1
ATOM 1014 O O . PHE A 1 128 ? 3.390 6.293 6.333 1.00 96.31 128 PHE A O 1
ATOM 1021 N N . ALA A 1 129 ? 2.528 5.397 4.460 1.00 95.56 129 ALA A N 1
ATOM 1022 C CA . ALA A 1 129 ? 1.706 6.528 4.066 1.00 95.56 129 ALA A CA 1
ATOM 1023 C C . ALA A 1 129 ? 0.298 6.056 3.697 1.00 95.56 129 ALA A C 1
ATOM 1025 O O . ALA A 1 129 ? 0.083 4.904 3.328 1.00 95.56 129 ALA A O 1
ATOM 1026 N N . VAL A 1 130 ? -0.656 6.978 3.772 1.00 95.44 130 VAL A N 1
ATOM 1027 C CA . VAL A 1 130 ? -2.048 6.763 3.361 1.00 95.44 130 VAL A CA 1
ATOM 1028 C C . VAL A 1 130 ? -2.340 7.670 2.177 1.00 95.44 130 VAL A C 1
ATOM 1030 O O . VAL A 1 130 ? -2.021 8.863 2.231 1.00 95.44 130 VAL A O 1
ATOM 1033 N N . HIS A 1 131 ? -2.947 7.111 1.139 1.00 94.31 131 HIS A N 1
ATOM 1034 C CA . HIS A 1 131 ? -3.321 7.793 -0.095 1.00 94.31 131 HIS A CA 1
ATOM 1035 C C . HIS A 1 131 ? -4.759 7.425 -0.463 1.00 94.31 131 HIS A C 1
ATOM 1037 O O . HIS A 1 131 ? -5.156 6.266 -0.335 1.00 94.31 131 HIS A O 1
ATOM 1043 N N . SER A 1 132 ? -5.547 8.398 -0.916 1.00 94.00 132 SER A N 1
ATOM 1044 C CA . SER A 1 132 ? -6.893 8.118 -1.415 1.00 94.00 132 SER A CA 1
ATOM 1045 C C . SER A 1 132 ? -6.806 7.468 -2.792 1.00 94.00 132 SER A C 1
ATOM 1047 O O . SER A 1 132 ? -6.160 7.990 -3.695 1.00 94.00 132 SER A O 1
ATOM 1049 N N . GLY A 1 133 ? -7.470 6.337 -2.994 1.00 92.06 133 GLY A N 1
ATOM 1050 C CA . GLY A 1 133 ? -7.500 5.681 -4.297 1.00 92.06 133 GLY A CA 1
ATOM 1051 C C . GLY A 1 133 ? -8.289 6.450 -5.367 1.00 92.06 133 GLY A C 1
ATOM 1052 O O . GLY A 1 133 ? -8.136 6.151 -6.554 1.00 92.06 133 GLY A O 1
ATOM 1053 N N . ASP A 1 134 ? -9.053 7.468 -4.958 1.00 93.69 134 ASP A N 1
ATOM 1054 C CA . ASP A 1 134 ? -9.738 8.437 -5.824 1.00 93.69 134 ASP A CA 1
ATOM 1055 C C . ASP A 1 134 ? -8.842 9.609 -6.255 1.00 93.69 134 ASP A C 1
ATOM 1057 O O . ASP A 1 134 ? -9.265 10.465 -7.029 1.00 93.69 134 ASP A O 1
ATOM 1061 N N . GLU A 1 135 ? -7.602 9.672 -5.765 1.00 92.81 135 GLU A N 1
ATOM 1062 C CA . GLU A 1 135 ? -6.648 10.723 -6.110 1.00 92.81 135 GLU A CA 1
ATOM 1063 C C . GLU A 1 135 ? -5.570 10.216 -7.066 1.00 92.81 135 GLU A C 1
ATOM 1065 O O . GLU A 1 135 ? -4.9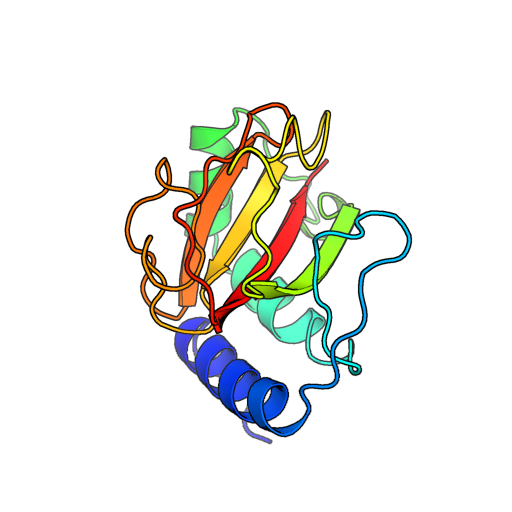93 9.139 -6.885 1.00 92.81 135 GLU A O 1
ATOM 1070 N N . ASP A 1 136 ? -5.244 11.042 -8.057 1.00 91.50 136 ASP A N 1
ATOM 1071 C CA . ASP A 1 136 ? -4.152 10.787 -8.991 1.00 91.50 136 ASP A CA 1
ATOM 1072 C C . ASP A 1 136 ? -2.805 10.647 -8.272 1.00 91.50 136 ASP A C 1
ATOM 1074 O O . ASP A 1 136 ? -2.442 11.448 -7.407 1.00 91.50 136 ASP A O 1
ATOM 1078 N N . MET A 1 137 ? -2.002 9.683 -8.716 1.00 90.12 137 MET A N 1
ATOM 1079 C CA . MET A 1 137 ? -0.602 9.559 -8.317 1.00 90.12 137 MET A CA 1
ATOM 1080 C C . MET A 1 137 ? 0.306 10.080 -9.421 1.00 90.12 137 MET A C 1
ATOM 1082 O O . MET A 1 137 ? 0.202 9.671 -10.578 1.00 90.12 137 MET A O 1
ATOM 1086 N N . LYS A 1 138 ? 1.231 10.969 -9.060 1.00 88.50 138 LYS A N 1
ATOM 1087 C CA . LYS A 1 138 ? 2.196 11.559 -9.996 1.00 88.50 138 LYS A CA 1
ATOM 1088 C C . LYS A 1 138 ? 3.581 11.018 -9.699 1.00 88.50 138 LYS A C 1
ATOM 1090 O O . LYS A 1 138 ? 4.024 11.111 -8.565 1.00 88.50 138 LYS A O 1
ATOM 1095 N N . PHE A 1 139 ? 4.271 10.502 -10.702 1.00 85.94 139 PHE A N 1
ATOM 1096 C CA . PHE A 1 139 ? 5.572 9.862 -10.547 1.00 85.94 139 PHE A CA 1
ATOM 1097 C C . PHE A 1 139 ? 6.663 10.655 -11.258 1.00 85.94 139 PHE A C 1
ATOM 1099 O O . PHE A 1 139 ? 6.449 11.228 -12.331 1.00 85.94 139 PHE A O 1
ATOM 1106 N N . LYS A 1 140 ? 7.869 10.635 -10.687 1.00 78.56 140 LYS A N 1
ATOM 1107 C CA . LYS A 1 140 ? 9.089 10.968 -11.429 1.00 78.56 140 LYS A CA 1
ATOM 1108 C C . LYS A 1 140 ? 9.492 9.744 -12.262 1.00 78.56 140 LYS A C 1
ATOM 1110 O O . LYS A 1 140 ? 9.059 8.635 -11.974 1.00 78.56 140 LYS A O 1
ATOM 1115 N N . LYS A 1 141 ? 10.277 9.931 -13.330 1.00 69.81 141 LYS A N 1
ATOM 1116 C CA . LYS A 1 141 ? 10.699 8.855 -14.261 1.00 69.81 141 LYS A CA 1
ATOM 1117 C C . LYS A 1 141 ? 11.718 7.878 -13.637 1.00 69.81 141 LYS A C 1
ATOM 1119 O O . LYS A 1 141 ? 12.750 7.617 -14.244 1.00 69.81 141 LYS A O 1
ATOM 1124 N N . GLN A 1 142 ? 11.498 7.447 -12.400 1.00 71.25 142 GLN A N 1
ATOM 1125 C CA . GLN A 1 142 ? 12.402 6.581 -11.657 1.00 71.25 142 GLN A CA 1
ATOM 1126 C C . GLN A 1 142 ? 11.612 5.604 -10.778 1.00 71.25 142 GLN A C 1
ATOM 1128 O O . GLN A 1 142 ? 10.475 5.868 -10.386 1.00 71.25 142 GLN A O 1
ATOM 1133 N N . GLY A 1 143 ? 12.226 4.459 -10.489 1.00 80.38 143 GLY A N 1
ATOM 1134 C CA . GLY A 1 143 ? 11.648 3.366 -9.716 1.00 80.38 143 GLY A CA 1
ATOM 1135 C C . GLY A 1 143 ? 12.738 2.439 -9.179 1.00 80.38 143 GLY A C 1
ATOM 1136 O O . GLY A 1 143 ? 13.928 2.721 -9.281 1.00 80.38 143 GLY A O 1
ATOM 1137 N N . GLY A 1 144 ? 12.332 1.306 -8.625 1.00 82.38 144 GLY A N 1
ATOM 1138 C CA . GLY A 1 144 ? 13.191 0.250 -8.081 1.00 82.38 144 GLY A CA 1
ATOM 1139 C C . GLY A 1 144 ? 12.880 -0.089 -6.625 1.00 82.38 144 GLY A C 1
ATOM 1140 O O . GLY A 1 144 ? 13.357 -1.111 -6.125 1.00 82.38 144 GLY A O 1
ATOM 1141 N N . GLY A 1 145 ? 12.067 0.749 -5.981 1.00 88.94 145 GLY A N 1
ATOM 1142 C CA . GLY A 1 145 ? 11.623 0.633 -4.606 1.00 88.94 145 GLY A CA 1
ATOM 1143 C C . GLY A 1 145 ? 10.674 -0.541 -4.376 1.00 88.94 145 GLY A C 1
ATOM 1144 O O . GLY A 1 145 ? 9.794 -0.817 -5.193 1.00 88.94 145 GLY A O 1
ATOM 1145 N N . LEU A 1 146 ? 10.807 -1.210 -3.237 1.00 89.88 146 LEU A N 1
ATOM 1146 C CA . LEU A 1 146 ? 9.865 -2.204 -2.743 1.00 89.88 146 LEU A CA 1
ATOM 1147 C C . LEU A 1 146 ? 8.894 -1.581 -1.746 1.00 89.88 146 LEU A C 1
ATOM 1149 O O . LEU A 1 146 ? 9.285 -1.002 -0.731 1.00 89.88 146 LEU A O 1
ATOM 1153 N N . ALA A 1 147 ? 7.609 -1.774 -2.008 1.00 91.19 147 ALA A N 1
ATOM 1154 C CA . ALA A 1 147 ? 6.541 -1.362 -1.116 1.00 91.19 147 ALA A CA 1
ATOM 1155 C C . ALA A 1 147 ? 5.552 -2.503 -0.911 1.00 91.19 147 ALA A C 1
ATOM 1157 O O . ALA A 1 147 ? 5.549 -3.510 -1.620 1.00 91.19 147 ALA A O 1
ATOM 1158 N N . PHE A 1 148 ? 4.694 -2.327 0.074 1.00 91.25 148 PHE A N 1
ATOM 1159 C CA . PHE A 1 148 ? 3.601 -3.222 0.362 1.00 91.25 148 PHE A CA 1
ATOM 1160 C C . PHE A 1 148 ? 2.310 -2.419 0.384 1.00 91.25 148 PHE A C 1
ATOM 1162 O O . PHE A 1 148 ? 2.190 -1.432 1.107 1.00 91.25 148 PHE A O 1
ATOM 1169 N N . PHE A 1 149 ? 1.369 -2.813 -0.460 1.00 92.44 149 PHE A N 1
ATOM 1170 C CA . PHE A 1 149 ? 0.082 -2.155 -0.607 1.00 92.44 149 PHE A CA 1
ATOM 1171 C C . PHE A 1 149 ? -0.956 -2.885 0.228 1.00 92.44 149 PHE A C 1
ATOM 1173 O O . PHE A 1 149 ? -1.073 -4.104 0.120 1.00 92.44 149 PHE A O 1
ATOM 1180 N N . ILE A 1 150 ? -1.726 -2.134 1.011 1.00 93.88 150 ILE A N 1
ATOM 1181 C CA . ILE A 1 150 ? -2.947 -2.606 1.666 1.00 93.88 150 ILE A CA 1
ATOM 1182 C C . ILE A 1 150 ? -4.090 -1.721 1.174 1.00 93.88 150 ILE A C 1
ATOM 1184 O O . ILE A 1 150 ? -4.033 -0.499 1.304 1.00 93.88 150 ILE A O 1
ATOM 1188 N N . LEU A 1 151 ? -5.111 -2.335 0.582 1.00 94.19 151 LEU A N 1
ATOM 1189 C CA . LEU A 1 151 ? -6.308 -1.653 0.102 1.00 94.19 151 LEU A CA 1
ATOM 1190 C C . LEU A 1 151 ? -7.428 -1.809 1.124 1.00 94.19 151 LEU A C 1
ATOM 1192 O O . LEU A 1 151 ? -7.884 -2.927 1.364 1.00 94.19 151 LEU A O 1
ATOM 1196 N N . LEU A 1 152 ? -7.903 -0.698 1.674 1.00 95.25 152 LEU A N 1
ATOM 1197 C CA . LEU A 1 152 ? -9.010 -0.653 2.627 1.00 95.25 152 LEU A CA 1
ATOM 1198 C C . LEU A 1 152 ? -10.325 -0.255 1.939 1.00 95.25 152 LEU A C 1
ATOM 1200 O O . LEU A 1 152 ? -10.313 0.469 0.935 1.00 95.25 152 LEU A O 1
ATOM 1204 N N . ASN A 1 153 ? -11.443 -0.745 2.481 1.00 90.75 153 ASN A N 1
ATOM 1205 C CA . ASN A 1 153 ? -12.805 -0.454 2.013 1.00 90.75 153 ASN A CA 1
ATOM 1206 C C . ASN A 1 153 ? -13.297 0.974 2.315 1.00 90.75 153 ASN A C 1
ATOM 1208 O O . ASN A 1 153 ? -12.731 1.710 3.152 1.00 90.75 153 ASN A O 1
#

Secondary structure (DSSP, 8-state):
-PPPSSHHHHHHHHHHHHHTT---EE-SS-TT-EE-S--TTHHHHHHHHHH-HHHHHHHHHHHSPPPPSSGGGGEEEEEEEE------TTSEE-SSSTT-EEEEEESS-B-TTTT--TTS--B-TT-EEEEETTS-EE--S----EEEEEEE-

Organism: Aspergillus thermomutatus (NCBI:txid41047)

Radius of gyration: 14.59 Å; chains: 1; bounding box: 30×32×38 Å